Protein AF-A0A377CJI6-F1 (afdb_monomer)

Solvent-accessible surface area (backbone atoms only — not comparable to full-atom values): 7700 Å² total; per-residue (Å²): 108,69,72,62,54,49,53,55,53,45,68,74,66,74,62,82,60,96,66,70,65,71,64,48,63,62,50,52,52,49,16,32,45,72,18,57,36,47,91,89,56,98,51,62,49,72,71,32,25,54,53,21,43,53,50,55,53,51,48,56,55,54,46,64,71,66,68,63,62,80,92,54,25,71,60,53,41,51,51,50,47,50,51,51,49,51,54,52,47,51,53,48,54,62,54,47,63,62,55,53,58,55,62,58,62,75,70,60,70,77,77,80,80,78,71,84,78,80,85,82,82,87,86,81,81,136

InterPro domains:
  IPR001851 ABC transporter, permease [PF02653] (1-85)

Mean predicted aligned error: 14.62 Å

Radius of gyration: 26.85 Å; Cα contacts (8 Å, |Δi|>4): 50; chains: 1; bounding box: 77×31×82 Å

Foldseek 3Di:
DVVVVVVVVCVVPVDADPCPPPCVVVLLVQLQVQLPDDPVDDDGDPVSSVVSNVLSVVLVVVLVVVPDDDPCSVVVSVVVSVVVCVVVVVVVVVVVVVVVVVVVVVPDPDDPPPDDPDDDPPDDDD

pLDDT: mean 71.62, std 13.17, range [46.94, 90.81]

Organism: Escherichia coli (NCBI:txid562)

Secondary structure (DSSP, 8-state):
-HHHHHHHHHHHHSS--TTTTTTHHHHHHHHHHHTT--TTSS---HHHHHHHHHHHHHHHHHHHHTT--TTSHHHHHHHHHHHHHHHHHHHHHHHHHHHHHHHHHTS-PPPP--PPP---------

Sequence (126 aa):
MAALAGIVFASQIGFIPNQTGTGLEMKAIAACVLGGISLLGGSGAIIGAVLGAWFLTQIDSVLVLLRIPAWWNDFIAGLVLLAVLVFDGRLRCALERNLRRQKYARFMTPPPSVKPASSGKKREAA

Structure (mmCIF, N/CA/C/O backbone):
data_AF-A0A377CJI6-F1
#
_entry.id   AF-A0A377CJI6-F1
#
loop_
_atom_site.group_PDB
_atom_site.id
_atom_site.type_symbol
_atom_site.label_atom_id
_atom_site.label_alt_id
_atom_site.label_comp_id
_atom_site.label_asym_id
_atom_site.label_entity_id
_atom_site.label_seq_id
_atom_site.pdbx_PDB_ins_code
_atom_site.Cartn_x
_atom_site.Cartn_y
_atom_site.Cartn_z
_atom_site.occupancy
_atom_site.B_iso_or_equiv
_atom_site.auth_seq_id
_atom_site.auth_comp_id
_atom_site.auth_asym_id
_atom_site.auth_atom_id
_atom_site.pdbx_PDB_model_num
ATOM 1 N N . MET A 1 1 ? 10.331 15.019 1.759 1.00 68.81 1 MET A N 1
ATOM 2 C CA . MET A 1 1 ? 10.439 13.635 1.240 1.00 68.81 1 MET A CA 1
ATOM 3 C C . MET A 1 1 ? 10.749 13.553 -0.255 1.00 68.81 1 MET A C 1
ATOM 5 O O . MET A 1 1 ? 11.409 12.600 -0.636 1.00 68.81 1 MET A O 1
ATOM 9 N N . ALA A 1 2 ? 10.356 14.524 -1.093 1.00 80.56 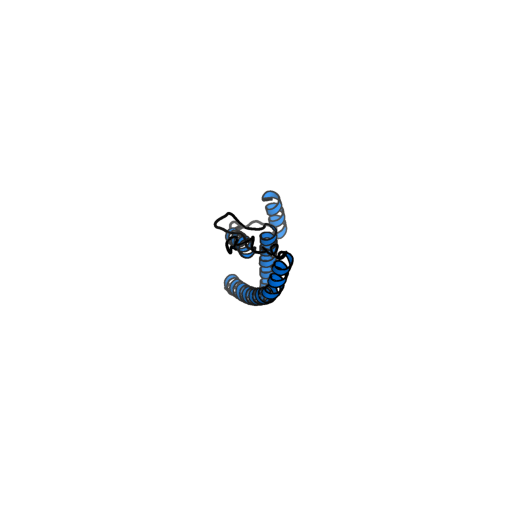2 ALA A N 1
ATOM 10 C CA . ALA A 1 2 ? 10.542 14.441 -2.551 1.00 80.56 2 ALA A CA 1
ATOM 11 C C . ALA A 1 2 ? 11.996 14.174 -3.010 1.00 80.56 2 ALA A C 1
ATOM 13 O O . ALA A 1 2 ? 12.213 13.272 -3.811 1.00 80.56 2 ALA A O 1
ATOM 14 N N . ALA A 1 3 ? 12.992 14.878 -2.454 1.00 84.94 3 ALA A N 1
ATOM 15 C CA . ALA A 1 3 ? 14.402 14.673 -2.818 1.00 84.94 3 ALA A CA 1
ATOM 16 C C . ALA A 1 3 ? 14.912 13.258 -2.480 1.00 84.94 3 ALA A C 1
ATOM 18 O O . ALA A 1 3 ? 15.532 12.604 -3.311 1.00 84.94 3 ALA A O 1
ATOM 19 N N . LEU A 1 4 ? 14.594 12.754 -1.282 1.00 88.50 4 LEU A N 1
ATOM 20 C CA . LEU A 1 4 ? 14.967 11.399 -0.854 1.00 88.50 4 LEU A CA 1
ATOM 21 C C . LEU A 1 4 ? 14.284 10.326 -1.712 1.00 88.50 4 LEU A C 1
ATOM 23 O O . LEU A 1 4 ? 14.934 9.375 -2.134 1.00 88.50 4 LEU A O 1
ATOM 27 N N . ALA A 1 5 ? 12.993 10.499 -2.010 1.00 83.62 5 ALA A N 1
ATOM 28 C CA . ALA A 1 5 ? 12.245 9.579 -2.862 1.00 83.62 5 ALA A CA 1
ATOM 29 C C . ALA A 1 5 ? 12.823 9.516 -4.287 1.00 83.62 5 ALA A C 1
ATOM 31 O O . ALA A 1 5 ? 12.964 8.427 -4.837 1.00 83.62 5 ALA A O 1
ATOM 32 N N . GLY A 1 6 ? 13.220 10.662 -4.854 1.00 82.19 6 GLY A N 1
ATOM 33 C CA . GLY A 1 6 ? 13.859 10.729 -6.170 1.00 82.19 6 GLY A CA 1
ATOM 34 C C . GLY A 1 6 ? 15.218 10.025 -6.220 1.00 82.19 6 GLY A C 1
ATOM 35 O O . GLY A 1 6 ? 15.486 9.295 -7.169 1.00 82.19 6 GLY A O 1
ATOM 36 N N . ILE A 1 7 ? 16.044 10.174 -5.177 1.00 88.31 7 ILE A N 1
ATOM 37 C CA . ILE A 1 7 ? 17.347 9.491 -5.079 1.00 88.31 7 ILE A CA 1
ATOM 38 C C . ILE A 1 7 ? 17.165 7.968 -5.024 1.00 88.31 7 ILE A C 1
ATOM 40 O O . ILE A 1 7 ? 17.850 7.238 -5.739 1.00 88.31 7 ILE A O 1
ATOM 44 N N . VAL A 1 8 ? 16.224 7.478 -4.210 1.00 87.62 8 VAL A N 1
ATOM 45 C CA . VAL A 1 8 ? 15.941 6.036 -4.093 1.00 87.62 8 VAL A CA 1
ATOM 46 C C . VAL A 1 8 ? 15.407 5.471 -5.409 1.00 87.62 8 VAL A C 1
ATOM 48 O O . VAL A 1 8 ? 15.868 4.423 -5.855 1.00 87.62 8 VAL A O 1
ATOM 51 N N . PHE A 1 9 ? 14.482 6.181 -6.058 1.00 83.25 9 PHE A N 1
ATOM 52 C CA . PHE A 1 9 ? 13.913 5.763 -7.337 1.00 83.25 9 PHE A CA 1
ATOM 53 C C . PHE A 1 9 ? 14.973 5.696 -8.449 1.00 83.25 9 PHE A C 1
ATOM 55 O O . PHE A 1 9 ? 15.060 4.700 -9.166 1.00 83.25 9 PHE A O 1
ATOM 62 N N . ALA A 1 10 ? 15.832 6.716 -8.552 1.00 85.00 10 ALA A N 1
ATOM 63 C CA . ALA A 1 10 ? 16.918 6.747 -9.530 1.00 85.00 10 ALA A CA 1
ATOM 64 C C . ALA A 1 10 ? 17.941 5.619 -9.303 1.00 85.00 10 ALA A C 1
ATOM 66 O O . ALA A 1 10 ? 18.406 5.011 -10.265 1.00 85.00 10 ALA A O 1
ATOM 67 N N . SER A 1 11 ? 18.241 5.296 -8.040 1.00 87.06 11 SER A N 1
ATOM 68 C CA . SER A 1 11 ? 19.135 4.190 -7.667 1.00 87.06 11 SER A CA 1
ATOM 69 C C . SER A 1 11 ? 18.592 2.816 -8.086 1.00 87.06 11 SER A C 1
ATOM 71 O O . SER A 1 11 ? 19.356 1.922 -8.439 1.00 87.06 11 SER A O 1
ATOM 73 N N . GLN A 1 12 ? 17.267 2.645 -8.092 1.00 79.69 12 GLN A N 1
ATOM 74 C CA . GLN A 1 12 ? 16.628 1.361 -8.382 1.00 79.69 12 GLN A CA 1
ATOM 75 C C . GLN A 1 12 ? 16.608 1.014 -9.881 1.00 79.69 12 GLN A C 1
ATOM 77 O O . GLN A 1 12 ? 16.673 -0.160 -10.237 1.00 79.69 12 GLN A O 1
ATOM 82 N N . ILE A 1 13 ? 16.503 2.024 -10.752 1.00 77.38 13 ILE A N 1
ATOM 83 C CA . ILE A 1 13 ? 16.308 1.847 -12.205 1.00 77.38 13 ILE A CA 1
ATOM 84 C C . ILE A 1 13 ? 17.576 2.206 -13.000 1.00 77.38 13 ILE A C 1
ATOM 86 O O . ILE A 1 13 ? 17.776 1.705 -14.104 1.00 77.38 13 ILE A O 1
ATOM 90 N N . GLY A 1 14 ? 18.463 3.048 -12.455 1.00 78.88 14 GLY A N 1
ATOM 91 C CA . GLY A 1 14 ? 19.740 3.431 -13.075 1.00 78.88 14 GLY A CA 1
ATOM 92 C C . GLY A 1 14 ? 19.635 4.455 -14.215 1.00 78.88 14 GLY A C 1
ATOM 93 O O . GLY A 1 14 ? 20.638 5.060 -14.583 1.00 78.88 14 GLY A O 1
ATOM 94 N N . PHE A 1 15 ? 18.437 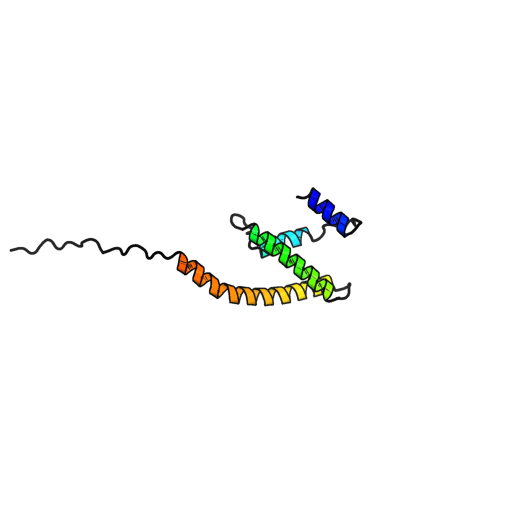4.698 -14.752 1.00 78.44 15 PHE A N 1
ATOM 95 C CA . PHE A 1 15 ? 18.140 5.751 -15.726 1.00 78.44 15 PHE A CA 1
ATOM 96 C C . PHE A 1 15 ? 16.683 6.215 -15.587 1.00 78.44 15 PHE A C 1
ATOM 98 O O . PHE A 1 15 ? 15.831 5.486 -15.086 1.00 78.44 15 PHE A O 1
ATOM 105 N N . ILE A 1 16 ? 16.387 7.440 -16.021 1.00 78.75 16 ILE A N 1
ATOM 106 C CA . ILE A 1 16 ? 15.060 8.055 -15.879 1.00 78.75 16 ILE A CA 1
ATOM 107 C C . ILE A 1 16 ? 14.502 8.301 -17.287 1.00 78.75 16 ILE A C 1
ATOM 109 O O . ILE A 1 16 ? 14.898 9.270 -17.934 1.00 78.75 16 ILE A O 1
ATOM 113 N N . PRO A 1 17 ? 13.626 7.427 -17.814 1.00 80.31 17 PRO A N 1
ATOM 114 C CA . PRO A 1 17 ? 12.943 7.680 -19.082 1.00 80.31 17 PRO A CA 1
ATOM 115 C C . PRO A 1 17 ? 11.967 8.867 -18.972 1.00 80.31 17 PRO A C 1
ATOM 117 O O . PRO A 1 17 ? 11.430 9.132 -17.899 1.00 80.31 17 PRO A O 1
ATOM 120 N N . ASN A 1 18 ? 11.666 9.552 -20.084 1.00 81.38 18 ASN A N 1
ATOM 121 C CA . ASN A 1 18 ? 10.785 10.740 -20.107 1.00 81.38 18 ASN A CA 1
ATOM 122 C C . ASN A 1 18 ? 9.341 10.490 -19.634 1.00 81.38 18 ASN A C 1
ATOM 124 O O . ASN A 1 18 ? 8.613 11.442 -19.374 1.00 81.38 18 ASN A O 1
ATOM 128 N N . GLN A 1 19 ? 8.912 9.230 -19.534 1.00 82.31 19 GLN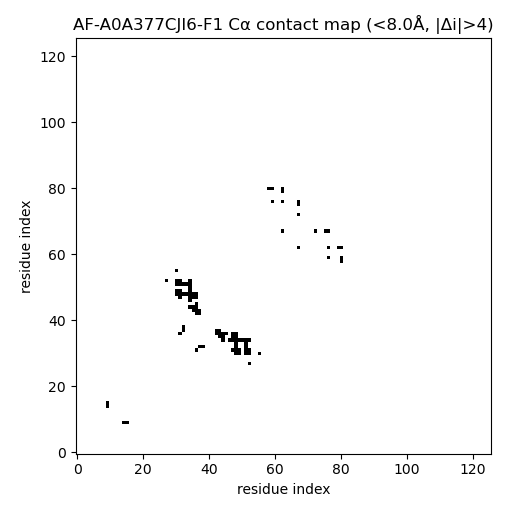 A N 1
ATOM 129 C CA . GLN A 1 19 ? 7.603 8.862 -18.983 1.00 82.31 19 GLN A CA 1
ATOM 130 C C . GLN A 1 19 ? 7.658 8.504 -17.493 1.00 82.31 19 GLN A C 1
ATOM 132 O O . GLN A 1 19 ? 6.678 8.042 -16.921 1.00 82.31 19 GLN A O 1
ATOM 137 N N . THR A 1 20 ? 8.797 8.710 -16.833 1.00 79.56 20 THR A N 1
ATOM 138 C CA . THR A 1 20 ? 8.917 8.478 -15.394 1.00 79.56 20 THR A CA 1
ATOM 139 C C . THR A 1 20 ? 7.936 9.366 -14.634 1.00 79.56 20 THR A C 1
ATOM 141 O O . THR A 1 20 ? 7.975 10.586 -14.757 1.00 79.56 20 THR A O 1
ATOM 144 N N . GLY A 1 21 ? 7.073 8.749 -13.827 1.00 75.25 21 GLY A N 1
ATOM 145 C CA . GLY A 1 21 ? 6.060 9.451 -13.038 1.00 75.25 21 GLY A CA 1
ATOM 146 C C . GLY A 1 21 ? 4.648 9.367 -13.609 1.00 75.25 21 GLY A C 1
ATOM 147 O O . GLY A 1 21 ? 3.694 9.589 -12.861 1.00 75.25 21 GLY A O 1
ATOM 148 N N . THR A 1 22 ? 4.478 8.965 -14.873 1.00 83.50 22 THR A N 1
ATOM 149 C CA . THR A 1 22 ? 3.139 8.741 -15.429 1.00 83.50 22 THR A CA 1
ATOM 150 C C . THR A 1 22 ? 2.451 7.597 -14.676 1.00 83.50 22 THR A C 1
ATOM 152 O O . THR A 1 22 ? 3.027 6.541 -14.419 1.00 83.50 22 THR A O 1
ATOM 155 N N . GLY A 1 23 ? 1.225 7.840 -14.206 1.00 84.00 23 GLY A N 1
ATOM 156 C CA . GLY A 1 23 ? 0.456 6.875 -13.412 1.00 84.00 23 GLY A CA 1
ATOM 157 C C . GLY A 1 23 ? 0.844 6.759 -11.928 1.00 84.00 23 GLY A C 1
ATOM 158 O O . GLY A 1 23 ? 0.028 6.266 -11.146 1.00 84.00 23 GLY A O 1
ATOM 159 N N . LEU A 1 24 ? 2.010 7.263 -11.489 1.00 86.06 24 LEU A N 1
ATOM 160 C CA . LEU A 1 24 ? 2.366 7.289 -10.059 1.00 86.06 24 LEU A CA 1
ATOM 161 C C . LEU A 1 24 ? 1.433 8.199 -9.253 1.00 86.06 24 LEU A C 1
ATOM 163 O O . LEU A 1 24 ? 1.119 7.885 -8.108 1.00 86.06 24 LEU A O 1
ATOM 167 N N . GLU A 1 25 ? 0.938 9.276 -9.860 1.00 89.12 25 GLU A N 1
ATOM 168 C CA . GLU A 1 25 ? -0.054 10.174 -9.257 1.00 89.12 25 GLU A CA 1
ATOM 169 C C . GLU A 1 25 ? -1.353 9.428 -8.930 1.00 89.12 25 GLU A C 1
ATOM 171 O O . GLU A 1 25 ? -1.823 9.436 -7.791 1.00 89.12 25 GLU A O 1
ATOM 176 N N . MET A 1 26 ? -1.891 8.701 -9.914 1.00 89.06 26 MET A N 1
ATOM 177 C CA . MET A 1 26 ? -3.104 7.898 -9.754 1.00 89.06 26 MET A CA 1
ATOM 178 C C . MET A 1 26 ? -2.901 6.796 -8.704 1.00 89.06 26 MET A C 1
ATOM 180 O O . MET A 1 26 ? -3.766 6.584 -7.854 1.00 89.06 26 MET A O 1
ATOM 184 N N . LYS A 1 27 ? -1.738 6.128 -8.708 1.00 86.75 27 LYS A N 1
ATOM 185 C CA . LYS A 1 27 ? -1.382 5.113 -7.701 1.00 86.75 27 LYS A CA 1
ATOM 186 C C . LYS A 1 27 ? -1.269 5.707 -6.296 1.00 86.75 27 LYS A C 1
ATOM 188 O O . LYS A 1 27 ? -1.729 5.083 -5.342 1.00 86.75 27 LYS A O 1
ATOM 193 N N . ALA A 1 28 ? -0.710 6.909 -6.159 1.00 88.62 28 ALA A N 1
ATOM 194 C CA . ALA A 1 28 ? -0.606 7.601 -4.877 1.00 88.62 28 ALA A CA 1
ATOM 195 C C . ALA A 1 28 ? -1.991 7.962 -4.317 1.00 88.62 28 ALA A C 1
ATOM 197 O O . ALA A 1 28 ? -2.266 7.708 -3.144 1.00 88.62 28 ALA A O 1
ATOM 198 N N . ILE A 1 29 ? -2.890 8.478 -5.161 1.00 90.50 29 ILE A N 1
ATOM 199 C CA . ILE A 1 29 ? -4.279 8.762 -4.773 1.00 90.50 29 ILE A CA 1
ATOM 200 C C . ILE A 1 29 ? -4.992 7.463 -4.371 1.00 90.50 29 ILE A C 1
ATOM 202 O O . ILE A 1 29 ? -5.618 7.408 -3.311 1.00 90.50 29 ILE A O 1
ATOM 206 N N . ALA A 1 30 ? -4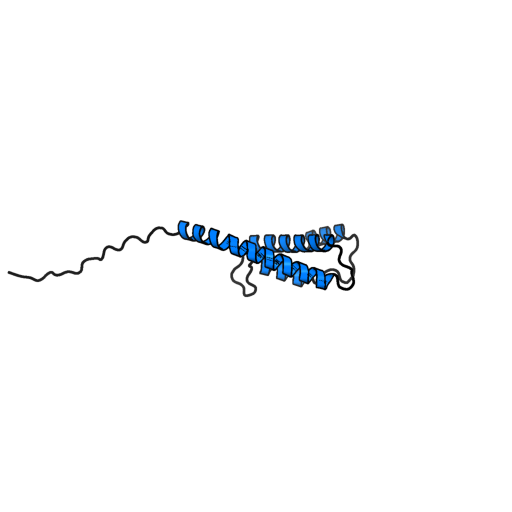.847 6.396 -5.162 1.00 88.69 30 ALA A N 1
ATOM 207 C CA . ALA A 1 30 ? -5.454 5.098 -4.881 1.00 88.69 30 ALA A CA 1
ATOM 208 C C . ALA A 1 30 ? -4.980 4.506 -3.542 1.00 88.69 30 ALA A C 1
ATOM 210 O O . ALA A 1 30 ? -5.807 4.051 -2.756 1.00 88.69 30 ALA A O 1
ATOM 211 N N . ALA A 1 31 ? -3.680 4.568 -3.238 1.00 88.94 31 ALA A N 1
ATOM 212 C CA . ALA A 1 31 ? -3.125 4.116 -1.961 1.00 88.94 31 ALA A CA 1
ATOM 213 C C . ALA A 1 31 ? -3.717 4.872 -0.759 1.00 88.94 31 ALA A C 1
ATOM 215 O O . ALA A 1 31 ? -4.072 4.257 0.248 1.00 88.94 31 ALA A O 1
ATOM 216 N N . CYS A 1 32 ? -3.861 6.196 -0.870 1.00 89.62 32 CYS A N 1
ATOM 217 C CA . CYS A 1 32 ? -4.433 7.037 0.182 1.00 89.62 32 CYS A CA 1
ATOM 218 C C . CYS A 1 32 ? -5.914 6.723 0.441 1.00 89.62 32 CYS A C 1
ATOM 220 O O . CYS A 1 32 ? -6.332 6.601 1.595 1.00 89.62 32 CYS A O 1
ATOM 222 N N . VAL A 1 33 ? -6.703 6.556 -0.623 1.00 86.88 33 VAL A N 1
ATOM 223 C CA . VAL A 1 33 ? -8.138 6.240 -0.529 1.00 86.88 33 VAL A CA 1
ATOM 224 C C . VAL A 1 33 ? -8.358 4.825 -0.001 1.00 86.88 33 VAL A C 1
ATOM 226 O O . VAL A 1 33 ? -9.195 4.619 0.876 1.00 86.88 33 VAL A O 1
ATOM 229 N N . LEU A 1 34 ? -7.570 3.855 -0.470 1.00 86.00 34 LEU A N 1
ATOM 230 C CA . LEU A 1 34 ? -7.611 2.471 0.008 1.00 86.00 34 LEU A CA 1
ATOM 231 C C . LEU A 1 34 ? -7.184 2.371 1.482 1.00 86.00 34 LEU A C 1
ATOM 233 O O . LEU A 1 34 ? -7.726 1.563 2.231 1.00 86.00 34 LEU A O 1
ATOM 237 N N . GLY A 1 35 ? -6.288 3.261 1.919 1.00 83.44 35 GLY A N 1
ATOM 238 C CA . GLY A 1 35 ? -5.928 3.481 3.320 1.00 83.44 35 GLY A CA 1
ATOM 239 C C . GLY A 1 35 ? -6.993 4.184 4.177 1.00 83.44 35 GLY A C 1
ATOM 240 O O . GLY A 1 35 ? -6.785 4.343 5.381 1.00 83.44 35 GLY A O 1
ATOM 241 N N . GLY A 1 36 ? -8.125 4.600 3.598 1.00 81.75 36 GLY A N 1
ATOM 242 C CA . GLY A 1 36 ? -9.261 5.190 4.313 1.00 81.75 36 GLY A CA 1
ATOM 243 C C . GLY A 1 36 ? -9.200 6.709 4.507 1.00 81.75 36 GLY A C 1
ATOM 244 O O . GLY A 1 36 ? -9.860 7.231 5.406 1.00 81.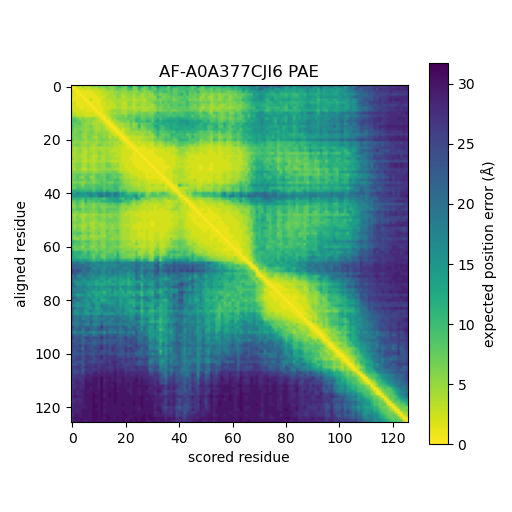75 36 GLY A O 1
ATOM 245 N N . ILE A 1 37 ? -8.407 7.430 3.707 1.00 88.38 37 ILE A N 1
ATOM 246 C CA . ILE A 1 37 ? -8.383 8.901 3.721 1.00 88.38 37 ILE A CA 1
ATOM 247 C C . ILE A 1 37 ? -9.559 9.456 2.906 1.00 88.38 37 ILE A C 1
ATOM 249 O O . ILE A 1 37 ? -9.798 9.033 1.775 1.00 88.38 37 ILE A O 1
ATOM 253 N N . SER A 1 38 ? -10.272 10.440 3.462 1.00 85.12 38 SER A N 1
ATOM 254 C CA . SER A 1 38 ? -11.323 11.177 2.753 1.00 85.12 38 SER A CA 1
ATOM 255 C C . SER A 1 38 ? -10.733 12.136 1.714 1.00 85.12 38 SER A C 1
ATOM 257 O O . SER A 1 38 ? -9.975 13.040 2.066 1.00 85.12 38 SER A O 1
ATOM 259 N N . LEU A 1 39 ? -11.147 12.002 0.449 1.00 85.06 39 LEU A N 1
ATOM 260 C CA . LEU A 1 39 ? -10.843 12.974 -0.616 1.00 85.06 39 LEU A CA 1
ATOM 261 C C . LEU A 1 39 ? -11.601 14.297 -0.440 1.00 85.06 39 LEU A C 1
ATOM 263 O O . LEU A 1 39 ? -11.141 15.334 -0.904 1.00 85.06 39 LEU A O 1
ATOM 267 N N . LEU A 1 40 ? -12.753 14.259 0.240 1.00 86.25 40 LEU A N 1
ATOM 268 C CA . LEU A 1 40 ? -13.595 15.429 0.511 1.00 86.25 40 LEU A CA 1
ATOM 269 C C . LEU A 1 40 ? -13.096 16.240 1.724 1.00 86.25 40 LEU A C 1
ATOM 271 O O . LEU A 1 40 ? -13.656 17.285 2.040 1.00 86.25 40 LEU A O 1
ATOM 275 N N . GLY A 1 41 ? -12.033 15.779 2.394 1.00 80.12 41 GLY A N 1
ATOM 276 C CA . GLY A 1 41 ? -11.432 16.441 3.550 1.00 80.12 41 GLY A CA 1
ATOM 277 C C . GLY A 1 41 ? -12.065 16.063 4.895 1.00 80.12 41 GLY A C 1
ATOM 278 O O . GLY A 1 41 ? -13.089 15.384 4.969 1.00 80.12 41 GLY A O 1
ATOM 279 N N . GLY A 1 42 ? -11.404 16.468 5.985 1.00 69.75 42 GLY A N 1
ATOM 280 C CA . GLY A 1 42 ? -11.927 16.406 7.357 1.00 69.75 42 GLY A CA 1
ATOM 281 C C . GLY A 1 42 ? -11.729 15.096 8.131 1.00 69.75 42 GLY A C 1
ATOM 282 O O . GLY A 1 42 ? -11.956 15.087 9.339 1.00 69.75 42 GLY A O 1
ATOM 283 N N . SER A 1 43 ? -11.304 13.991 7.504 1.00 76.06 43 SER A N 1
ATOM 284 C CA . SER A 1 43 ? -11.065 12.714 8.205 1.00 76.06 43 SER A CA 1
ATOM 285 C C . SER A 1 43 ? -10.164 11.749 7.428 1.00 76.06 43 SER A C 1
ATOM 287 O O . SER A 1 43 ? -10.344 11.529 6.232 1.00 76.06 43 SER A O 1
ATOM 289 N N . GLY A 1 44 ? -9.201 11.148 8.126 1.00 80.75 44 GLY A N 1
ATOM 290 C CA . GLY A 1 44 ? -8.267 10.154 7.595 1.00 80.75 44 GLY A CA 1
ATOM 291 C C . GLY A 1 44 ? -7.080 9.964 8.539 1.00 80.75 44 GLY A C 1
ATOM 292 O O . GLY A 1 44 ? -6.713 10.886 9.265 1.00 80.75 44 GLY A O 1
ATOM 293 N N . ALA A 1 45 ? -6.481 8.773 8.550 1.00 85.94 45 ALA A N 1
ATOM 294 C CA . ALA A 1 45 ? -5.311 8.481 9.376 1.00 85.94 45 ALA A CA 1
ATOM 295 C C . ALA A 1 45 ? -4.091 8.177 8.498 1.00 85.94 45 ALA A C 1
ATOM 297 O O . ALA A 1 45 ? -4.155 7.327 7.610 1.00 85.94 45 ALA A O 1
ATOM 298 N N . ILE A 1 46 ? -2.955 8.815 8.799 1.00 88.56 46 ILE A N 1
ATOM 299 C CA . ILE A 1 46 ? -1.682 8.612 8.079 1.00 88.56 46 ILE A CA 1
ATOM 300 C C . ILE A 1 46 ? -1.251 7.139 8.133 1.00 88.56 46 ILE A C 1
ATOM 302 O O . ILE A 1 46 ? -0.774 6.593 7.142 1.00 88.56 46 ILE A O 1
ATOM 306 N N . ILE A 1 47 ? -1.482 6.470 9.269 1.00 87.69 47 ILE A N 1
ATOM 307 C CA . ILE A 1 47 ? -1.159 5.047 9.445 1.00 87.69 47 ILE A CA 1
ATOM 308 C C . ILE A 1 47 ? -1.902 4.161 8.428 1.00 87.69 47 ILE A C 1
ATOM 310 O O . ILE A 1 47 ? -1.332 3.200 7.918 1.00 87.69 47 ILE A O 1
ATOM 314 N N . GLY A 1 48 ? -3.147 4.516 8.085 1.00 84.62 48 GLY A N 1
ATOM 315 C CA . GLY A 1 48 ? -3.944 3.811 7.083 1.00 84.62 48 GLY A CA 1
ATOM 316 C C . GLY A 1 48 ? -3.397 4.018 5.673 1.00 84.62 48 GLY A C 1
ATOM 317 O O . GLY A 1 48 ? -3.291 3.061 4.913 1.00 84.62 48 GLY A O 1
ATOM 318 N N . ALA A 1 49 ? -2.949 5.235 5.354 1.00 89.38 49 ALA A N 1
ATOM 319 C CA . ALA A 1 49 ? -2.321 5.570 4.074 1.00 89.38 49 ALA A CA 1
ATOM 320 C C . ALA A 1 49 ? -1.035 4.773 3.816 1.00 89.38 49 ALA A C 1
ATOM 322 O O . ALA A 1 49 ? -0.835 4.238 2.728 1.00 89.38 49 ALA A O 1
ATOM 323 N N . VAL A 1 50 ? -0.175 4.667 4.834 1.00 90.81 50 VAL A N 1
ATOM 324 C CA . VAL A 1 50 ? 1.084 3.911 4.755 1.00 90.81 50 VAL A CA 1
ATOM 325 C C . VAL A 1 50 ? 0.805 2.421 4.554 1.00 90.81 50 VAL A C 1
ATOM 327 O O . VAL A 1 50 ? 1.435 1.789 3.707 1.00 90.81 50 VAL A O 1
ATOM 330 N N . LEU A 1 51 ? -0.176 1.869 5.276 1.00 86.19 51 LEU A N 1
ATOM 331 C CA . LEU A 1 51 ? -0.618 0.486 5.085 1.00 86.19 51 LEU A CA 1
ATOM 332 C C . LEU A 1 51 ? -1.200 0.262 3.682 1.00 86.19 51 LEU A C 1
ATOM 334 O O . LEU A 1 51 ? -0.882 -0.747 3.060 1.00 86.19 51 LEU A O 1
ATOM 338 N N . GLY A 1 52 ? -1.987 1.209 3.162 1.00 86.69 52 GLY A N 1
ATOM 339 C CA . GLY A 1 52 ? -2.522 1.166 1.799 1.00 86.69 52 GLY A CA 1
ATOM 340 C C . GLY A 1 52 ? -1.426 1.177 0.729 1.00 86.69 52 GLY A C 1
ATOM 341 O O . GLY A 1 52 ? -1.447 0.350 -0.181 1.00 86.69 52 GLY A O 1
ATOM 342 N N . ALA A 1 53 ? -0.422 2.049 0.866 1.00 90.06 53 ALA A N 1
ATOM 343 C CA . ALA A 1 53 ? 0.722 2.122 -0.046 1.00 90.06 53 ALA A CA 1
ATOM 344 C C . ALA A 1 53 ? 1.581 0.848 -0.023 1.00 90.06 53 ALA A C 1
ATOM 346 O O . ALA A 1 53 ? 1.977 0.340 -1.075 1.00 90.06 53 ALA A O 1
ATOM 347 N N . TRP A 1 54 ? 1.838 0.297 1.167 1.00 90.44 54 TRP A N 1
ATOM 348 C CA . TRP A 1 54 ? 2.556 -0.969 1.310 1.00 90.44 54 TRP A CA 1
ATOM 349 C C . TRP A 1 54 ? 1.789 -2.124 0.660 1.00 90.44 54 TRP A C 1
ATOM 351 O O . TRP A 1 54 ? 2.383 -2.930 -0.055 1.00 90.44 54 TRP A O 1
ATOM 361 N N . PHE A 1 55 ? 0.465 -2.160 0.835 1.00 85.12 55 PHE A N 1
ATOM 362 C CA . PHE A 1 55 ? -0.385 -3.181 0.233 1.00 85.12 55 PHE A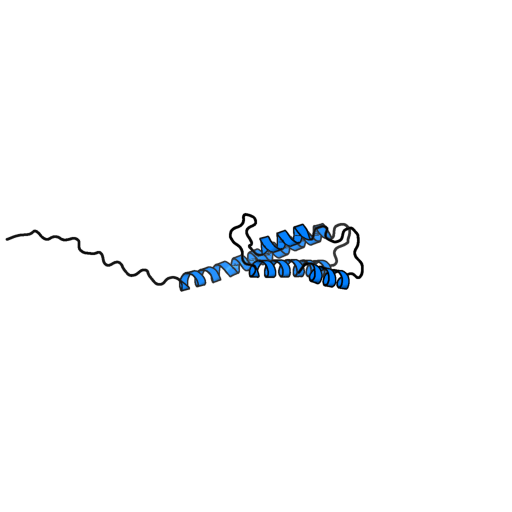 CA 1
ATOM 363 C C . PHE A 1 55 ? -0.361 -3.104 -1.298 1.00 85.12 55 PHE A C 1
ATOM 365 O O . PHE A 1 55 ? -0.071 -4.108 -1.937 1.00 85.12 55 PHE A O 1
ATOM 372 N N . LEU A 1 56 ? -0.551 -1.919 -1.895 1.00 83.38 56 LEU A N 1
ATOM 373 C CA . LEU A 1 56 ? -0.440 -1.738 -3.353 1.00 83.38 56 LEU A CA 1
ATOM 374 C C . LEU A 1 56 ? 0.912 -2.229 -3.898 1.00 83.38 56 LEU A C 1
ATOM 376 O O . LEU A 1 56 ? 0.952 -2.938 -4.901 1.00 83.38 56 LEU A O 1
ATOM 380 N N . THR A 1 57 ? 2.004 -1.913 -3.197 1.00 85.12 57 THR A N 1
ATOM 381 C CA . THR A 1 57 ? 3.369 -2.307 -3.588 1.00 85.12 57 THR A CA 1
ATOM 382 C C . THR A 1 57 ? 3.577 -3.826 -3.541 1.00 85.12 57 THR A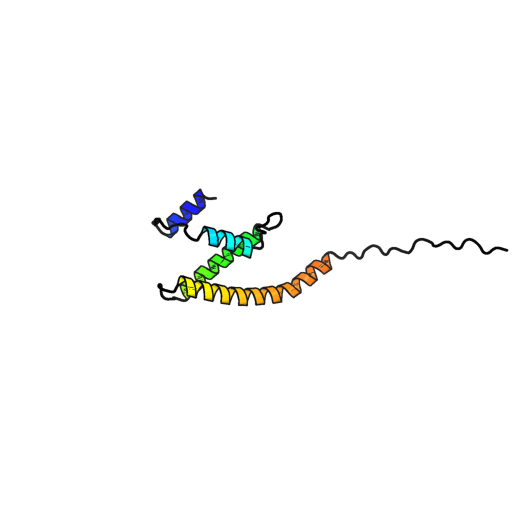 C 1
ATOM 384 O O . THR A 1 57 ? 4.251 -4.400 -4.400 1.00 85.12 57 THR A O 1
ATOM 387 N N . GLN A 1 58 ? 2.989 -4.503 -2.549 1.00 82.00 58 GLN A N 1
ATOM 388 C CA . GLN A 1 58 ? 3.025 -5.965 -2.470 1.00 82.00 58 GLN A CA 1
ATOM 389 C C . GLN A 1 58 ? 2.300 -6.604 -3.649 1.00 82.00 58 GLN A C 1
ATOM 391 O O . GLN A 1 58 ? 2.794 -7.577 -4.213 1.00 82.00 58 GLN A O 1
ATOM 396 N N . ILE A 1 59 ? 1.165 -6.047 -4.069 1.00 75.81 59 ILE A N 1
ATOM 397 C CA . ILE A 1 59 ? 0.410 -6.658 -5.157 1.00 75.81 59 ILE A CA 1
ATOM 398 C C . ILE A 1 59 ? 1.119 -6.453 -6.503 1.00 75.81 59 ILE A C 1
ATOM 400 O O . ILE A 1 59 ? 1.205 -7.406 -7.271 1.00 75.81 59 ILE A O 1
ATOM 404 N N . ASP A 1 60 ? 1.731 -5.289 -6.750 1.00 73.69 60 ASP A N 1
ATOM 405 C CA . ASP A 1 60 ? 2.617 -5.101 -7.915 1.00 73.69 60 ASP A CA 1
ATOM 406 C C . ASP A 1 60 ? 3.716 -6.183 -7.957 1.00 73.69 60 ASP A C 1
ATOM 408 O O . ASP A 1 60 ? 3.970 -6.795 -8.995 1.00 73.69 60 ASP A O 1
ATOM 412 N N . SER A 1 61 ? 4.322 -6.481 -6.804 1.00 75.69 61 SER A N 1
ATOM 413 C CA . SER A 1 61 ? 5.371 -7.503 -6.685 1.00 75.69 61 SER A CA 1
ATOM 414 C C . SER A 1 61 ? 4.852 -8.923 -6.963 1.00 75.69 61 SER A C 1
ATOM 416 O O . SER A 1 61 ? 5.526 -9.711 -7.628 1.00 75.69 61 SER A O 1
ATOM 418 N N . VAL A 1 62 ? 3.640 -9.255 -6.500 1.00 72.56 62 VAL A N 1
ATOM 419 C CA . VAL A 1 62 ? 2.987 -10.556 -6.747 1.00 72.56 62 VAL A CA 1
ATOM 420 C C . VAL A 1 62 ? 2.617 -10.732 -8.223 1.00 72.56 62 VAL A C 1
ATOM 422 O O . VAL A 1 62 ? 2.786 -11.817 -8.775 1.00 72.56 62 VAL A O 1
ATOM 425 N N . LEU A 1 63 ? 2.153 -9.675 -8.889 1.00 65.25 63 LEU A N 1
ATOM 426 C CA . LEU A 1 63 ? 1.784 -9.707 -10.308 1.00 65.25 63 LEU A CA 1
ATOM 427 C C . LEU A 1 63 ? 2.998 -9.918 -11.216 1.00 65.25 63 LEU A C 1
ATOM 429 O O . LEU A 1 63 ? 2.931 -10.717 -12.149 1.00 65.25 63 LEU A O 1
ATOM 433 N N . VAL A 1 64 ? 4.125 -9.266 -10.916 1.00 64.50 64 VAL A N 1
ATOM 434 C CA . VAL A 1 64 ? 5.387 -9.469 -11.649 1.00 64.50 64 VAL A CA 1
ATOM 435 C C . VAL A 1 64 ? 5.859 -10.922 -11.538 1.00 64.50 64 VAL A C 1
ATOM 437 O O . VAL A 1 64 ? 6.333 -11.500 -12.519 1.00 64.50 64 VAL A O 1
ATOM 440 N N . LEU A 1 65 ? 5.671 -11.544 -10.370 1.00 66.00 65 LEU A N 1
ATOM 441 C CA . LEU A 1 65 ? 6.028 -12.944 -10.137 1.00 66.00 65 LEU A CA 1
ATOM 442 C C . LEU A 1 65 ? 5.188 -13.924 -10.981 1.00 66.00 65 LEU A C 1
ATOM 444 O O . LEU A 1 65 ? 5.684 -14.983 -11.361 1.00 66.00 65 LEU A O 1
ATOM 448 N N . LEU A 1 66 ? 3.948 -13.560 -11.329 1.00 64.06 66 LEU A N 1
ATOM 449 C CA . LEU A 1 66 ? 3.024 -14.374 -12.133 1.00 64.06 66 LEU A CA 1
ATOM 450 C C . LEU A 1 66 ? 3.284 -14.313 -13.655 1.00 64.06 66 LEU A C 1
ATOM 452 O O . LEU A 1 66 ? 2.598 -14.997 -14.412 1.00 64.06 66 LEU A O 1
ATOM 456 N N . ARG A 1 67 ? 4.305 -13.566 -14.109 1.00 55.31 67 ARG A N 1
ATOM 457 C CA . ARG A 1 67 ? 4.898 -13.655 -15.464 1.00 55.31 67 ARG A CA 1
ATOM 458 C C . ARG A 1 67 ? 3.901 -13.505 -16.634 1.00 55.31 67 ARG A C 1
ATOM 460 O O . ARG A 1 67 ? 3.929 -14.265 -17.601 1.00 55.31 67 ARG A O 1
ATOM 467 N N . ILE A 1 68 ? 3.050 -12.482 -16.583 1.00 58.84 68 ILE A N 1
ATOM 468 C CA . ILE A 1 68 ? 2.065 -12.194 -17.638 1.00 58.84 68 ILE A CA 1
ATOM 469 C C . ILE A 1 68 ? 2.732 -11.462 -18.835 1.00 58.84 68 ILE A C 1
ATOM 471 O O . ILE A 1 68 ? 3.585 -10.596 -18.633 1.00 58.84 68 ILE A O 1
ATOM 475 N N . PRO A 1 69 ? 2.411 -11.812 -20.098 1.00 52.41 69 PRO A N 1
ATOM 476 C CA . PRO A 1 69 ? 3.041 -11.238 -21.294 1.00 52.41 69 PRO A CA 1
ATOM 477 C C . PRO A 1 69 ? 2.753 -9.738 -21.501 1.00 52.41 69 PRO A C 1
ATOM 479 O O . PRO A 1 69 ? 1.615 -9.283 -21.392 1.00 52.41 69 PRO A O 1
ATOM 482 N N . ALA A 1 70 ? 3.803 -8.992 -21.880 1.00 54.72 70 ALA A N 1
ATOM 483 C CA . ALA A 1 70 ? 3.924 -7.523 -21.870 1.00 54.72 70 ALA A CA 1
ATOM 484 C C . ALA A 1 70 ? 2.818 -6.724 -22.593 1.00 54.72 70 ALA A C 1
ATOM 486 O O . ALA A 1 70 ? 2.580 -5.577 -22.237 1.00 54.72 70 ALA A O 1
ATOM 487 N N . TRP A 1 71 ? 2.129 -7.299 -23.582 1.00 56.25 71 TRP A N 1
ATOM 488 C CA . TRP A 1 71 ? 1.162 -6.551 -24.398 1.00 56.25 71 TRP A CA 1
ATOM 489 C C . TRP A 1 71 ? -0.185 -6.304 -23.700 1.00 56.25 71 TRP A C 1
ATOM 491 O O . TRP A 1 71 ? -0.814 -5.276 -23.922 1.00 56.25 71 TRP A O 1
ATOM 501 N N . TRP A 1 72 ? -0.613 -7.226 -22.835 1.00 60.97 72 TRP A N 1
ATOM 502 C CA . TRP A 1 72 ? -1.826 -7.103 -22.007 1.00 60.97 72 TRP A CA 1
ATOM 503 C C . TRP A 1 72 ? -1.495 -7.120 -20.510 1.00 60.97 72 TRP A C 1
ATOM 505 O O . TRP A 1 72 ? -2.382 -7.276 -19.668 1.00 60.97 72 TRP A O 1
ATOM 515 N N . ASN A 1 73 ? -0.210 -6.969 -20.184 1.00 60.09 73 ASN A N 1
ATOM 516 C CA . ASN A 1 73 ? 0.317 -7.167 -18.845 1.00 60.09 73 ASN A CA 1
ATOM 517 C C . ASN A 1 73 ? -0.351 -6.224 -17.853 1.00 60.09 73 ASN A C 1
ATOM 519 O O . ASN A 1 73 ? -0.939 -6.705 -16.903 1.00 60.09 73 ASN A O 1
ATOM 523 N N . ASP A 1 74 ? -0.401 -4.920 -18.132 1.00 63.59 74 ASP A N 1
ATOM 524 C CA . ASP A 1 74 ? -0.984 -3.944 -17.203 1.00 63.59 74 ASP A CA 1
ATOM 525 C C . ASP A 1 74 ? -2.488 -4.161 -16.957 1.00 63.59 74 ASP A C 1
ATOM 527 O O . ASP A 1 74 ? -2.966 -4.004 -15.832 1.00 63.59 74 ASP A O 1
ATOM 531 N N . PHE A 1 75 ? -3.243 -4.577 -17.982 1.00 69.81 75 PHE A N 1
ATOM 532 C CA . PHE A 1 75 ? -4.683 -4.825 -17.856 1.00 69.81 75 PHE A CA 1
ATOM 533 C C . PHE A 1 75 ? -4.978 -6.100 -17.061 1.00 69.81 75 PHE A C 1
ATOM 535 O O . PHE A 1 75 ? -5.791 -6.087 -16.136 1.00 69.81 75 PHE A O 1
ATOM 542 N N . ILE A 1 76 ? -4.307 -7.206 -17.395 1.00 67.81 76 ILE A N 1
ATOM 543 C CA . ILE A 1 76 ? -4.509 -8.488 -16.711 1.00 67.81 76 ILE A CA 1
ATOM 544 C C . ILE A 1 76 ? -3.913 -8.428 -1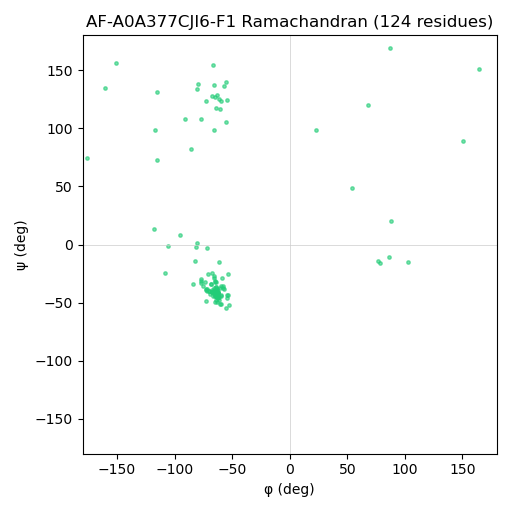5.304 1.00 67.81 76 ILE A C 1
ATOM 546 O O . ILE A 1 76 ? -4.534 -8.919 -14.364 1.00 67.81 76 ILE A O 1
ATOM 550 N N . ALA A 1 77 ? -2.766 -7.767 -15.138 1.00 64.75 77 ALA A N 1
ATOM 551 C CA . ALA A 1 77 ? -2.188 -7.460 -13.842 1.00 64.75 77 ALA A CA 1
ATOM 552 C C . ALA A 1 77 ? -3.211 -6.696 -12.998 1.00 64.75 77 ALA A C 1
ATOM 554 O O . ALA A 1 77 ? -3.593 -7.199 -11.950 1.00 64.75 77 ALA A O 1
ATOM 555 N N . GLY A 1 78 ? -3.765 -5.582 -13.489 1.00 63.81 78 GLY A N 1
ATOM 556 C CA . GLY A 1 78 ? -4.808 -4.819 -12.795 1.00 63.81 78 GLY A CA 1
ATOM 557 C C . GLY A 1 78 ? -6.064 -5.633 -12.448 1.00 63.81 78 GLY A C 1
ATOM 558 O O . GLY A 1 78 ? -6.617 -5.482 -11.358 1.00 63.81 78 GLY A O 1
ATOM 559 N N . LEU A 1 79 ? -6.494 -6.539 -13.330 1.00 75.81 79 LEU A N 1
ATOM 560 C CA . LEU A 1 79 ? -7.664 -7.394 -13.112 1.00 75.81 79 LEU A CA 1
ATOM 561 C C . LEU A 1 79 ? -7.410 -8.479 -12.052 1.00 75.81 79 LEU A C 1
ATOM 563 O O . LEU A 1 79 ? -8.265 -8.717 -11.199 1.00 75.81 79 LEU A O 1
ATOM 567 N N . VAL A 1 80 ? -6.222 -9.089 -12.050 1.00 71.25 80 VAL A N 1
ATOM 568 C CA . VAL A 1 80 ? -5.773 -10.020 -11.000 1.00 71.25 80 VAL A CA 1
ATOM 569 C C . VAL A 1 80 ? -5.605 -9.283 -9.671 1.00 71.25 80 VAL A C 1
ATOM 571 O O . VAL A 1 80 ? -6.051 -9.782 -8.640 1.00 71.25 80 VAL A O 1
ATOM 574 N N . LEU A 1 81 ? -5.047 -8.069 -9.700 1.00 68.88 81 LEU A N 1
ATOM 575 C CA . LEU A 1 81 ? -4.931 -7.157 -8.559 1.00 68.88 81 LEU A CA 1
ATOM 576 C C . LEU A 1 81 ? -6.296 -6.942 -7.899 1.00 68.88 81 LEU A C 1
ATOM 578 O O . LEU A 1 81 ? -6.453 -7.145 -6.697 1.00 68.88 81 LEU A O 1
ATOM 582 N N . LEU A 1 82 ? -7.295 -6.578 -8.708 1.00 68.50 82 LEU A N 1
ATOM 583 C CA . LEU A 1 82 ? -8.673 -6.381 -8.272 1.00 68.50 82 LEU A CA 1
ATOM 584 C C . LEU A 1 82 ? -9.294 -7.670 -7.738 1.00 68.50 82 LEU A C 1
ATOM 586 O O . LEU A 1 82 ? -9.934 -7.636 -6.690 1.00 68.50 82 LEU A O 1
ATOM 590 N N . ALA A 1 83 ? -9.100 -8.802 -8.414 1.00 71.50 83 ALA A N 1
ATOM 591 C CA . ALA A 1 83 ? -9.641 -10.084 -7.976 1.00 71.50 83 ALA A CA 1
ATOM 592 C C . ALA A 1 83 ? -9.087 -10.492 -6.602 1.00 71.50 83 ALA A C 1
ATOM 594 O O . ALA A 1 83 ? -9.864 -10.821 -5.703 1.00 71.50 83 ALA A O 1
ATOM 595 N N . VAL A 1 84 ? -7.765 -10.400 -6.416 1.00 67.94 84 VAL A N 1
ATOM 596 C CA . VAL A 1 84 ? -7.083 -10.689 -5.146 1.00 67.94 84 VAL A CA 1
ATOM 597 C C . VAL A 1 84 ? -7.521 -9.702 -4.069 1.00 67.94 84 VAL A C 1
ATOM 599 O O . VAL A 1 84 ? -7.928 -10.128 -2.994 1.00 67.94 84 VAL A O 1
ATOM 602 N N . LEU A 1 85 ? -7.527 -8.398 -4.354 1.00 67.19 85 LEU A N 1
ATOM 603 C CA . LEU A 1 85 ? -7.922 -7.361 -3.399 1.00 67.19 85 LEU A CA 1
ATOM 604 C C . LEU A 1 85 ? -9.390 -7.487 -2.969 1.00 67.19 85 LEU A C 1
ATOM 606 O O . LEU A 1 85 ? -9.705 -7.274 -1.802 1.00 67.19 85 LEU A O 1
ATOM 610 N N . VAL A 1 86 ? -10.300 -7.841 -3.878 1.00 68.75 86 VAL A N 1
ATOM 611 C CA . VAL A 1 86 ? -11.720 -8.052 -3.556 1.00 68.75 86 VAL A CA 1
ATOM 612 C C . VAL A 1 86 ? -11.906 -9.313 -2.716 1.00 68.75 86 VAL A C 1
ATOM 614 O O . VAL A 1 86 ? -12.693 -9.294 -1.767 1.00 68.75 86 VAL A O 1
ATOM 617 N N . PHE A 1 87 ? -11.181 -10.392 -3.017 1.00 69.94 87 PHE A N 1
ATOM 618 C CA . PHE A 1 87 ? -11.203 -11.609 -2.203 1.00 69.94 87 PHE A CA 1
ATOM 619 C C . PHE A 1 87 ? -10.629 -11.368 -0.802 1.00 69.94 87 PHE A C 1
ATOM 621 O O . PHE A 1 87 ? -11.278 -11.689 0.195 1.00 69.94 87 PHE A O 1
ATOM 628 N N . ASP A 1 88 ? -9.456 -10.742 -0.721 1.00 67.81 88 ASP A N 1
ATOM 629 C CA . ASP A 1 88 ? -8.754 -10.446 0.529 1.00 67.81 88 ASP A CA 1
ATOM 630 C C . ASP A 1 88 ? -9.518 -9.399 1.355 1.00 67.81 88 ASP A C 1
ATOM 632 O O . ASP A 1 88 ? -9.723 -9.551 2.557 1.00 67.81 88 ASP A O 1
ATOM 636 N N . GLY A 1 89 ? -10.065 -8.375 0.697 1.00 65.00 89 GLY A N 1
ATOM 637 C CA . GLY A 1 89 ? -10.922 -7.358 1.298 1.00 65.00 89 GLY A CA 1
ATOM 638 C C . GLY A 1 89 ? -12.232 -7.934 1.835 1.00 65.00 89 GLY A C 1
ATOM 639 O O . GLY A 1 89 ? -12.638 -7.591 2.946 1.00 65.00 89 GLY A O 1
ATOM 640 N N . ARG A 1 90 ? -12.879 -8.865 1.116 1.00 62.66 90 ARG A N 1
ATOM 641 C CA . ARG A 1 90 ? -14.048 -9.598 1.636 1.00 62.66 90 ARG A CA 1
ATOM 642 C C . ARG A 1 90 ? -13.688 -10.438 2.857 1.00 62.66 90 ARG A C 1
ATOM 644 O O . ARG A 1 90 ? -14.455 -10.443 3.820 1.00 62.66 90 ARG A O 1
ATOM 651 N N . LEU A 1 91 ? -12.526 -11.089 2.847 1.00 61.06 91 LEU A N 1
ATOM 652 C CA . LEU A 1 91 ? -12.032 -11.898 3.961 1.00 61.06 91 LEU A CA 1
ATOM 653 C C . LEU A 1 91 ? -11.715 -11.037 5.198 1.00 61.06 91 LEU A C 1
ATOM 655 O O . LEU A 1 91 ? -12.143 -11.352 6.309 1.00 61.06 91 LEU A O 1
ATOM 659 N N . ARG A 1 92 ? -11.054 -9.891 5.008 1.00 59.28 92 ARG A N 1
ATOM 660 C CA . ARG A 1 92 ? -10.754 -8.917 6.069 1.00 59.28 92 ARG A CA 1
ATOM 661 C C . ARG A 1 92 ? -12.001 -8.240 6.610 1.00 59.28 92 ARG A C 1
ATOM 663 O O . ARG A 1 92 ? -12.126 -8.086 7.818 1.00 59.28 92 ARG A O 1
ATOM 670 N N . CYS A 1 93 ? -12.954 -7.879 5.754 1.00 56.78 93 CYS A N 1
ATOM 671 C CA . CYS A 1 93 ? -14.214 -7.280 6.189 1.00 56.78 93 CYS A CA 1
ATOM 672 C C . CYS A 1 93 ? -15.085 -8.299 6.947 1.00 56.78 93 CYS A C 1
ATOM 674 O O . CYS A 1 93 ? -15.753 -7.947 7.920 1.00 56.78 93 CYS A O 1
ATOM 676 N N . ALA A 1 94 ? -15.029 -9.581 6.565 1.00 57.22 94 ALA A N 1
ATOM 677 C CA . ALA A 1 94 ? -15.638 -10.664 7.331 1.00 57.22 94 ALA A CA 1
ATOM 678 C C . ALA A 1 94 ? -14.983 -10.834 8.718 1.00 57.22 94 ALA A C 1
ATOM 680 O O . ALA A 1 94 ? -15.700 -11.017 9.701 1.00 57.22 94 ALA A O 1
ATOM 681 N N . LEU A 1 95 ? -13.657 -10.687 8.823 1.00 53.78 95 LEU A N 1
ATOM 682 C CA . LEU A 1 95 ? -12.917 -10.729 10.093 1.00 53.78 95 LEU A CA 1
ATOM 683 C C . LEU A 1 95 ? -13.135 -9.475 10.968 1.00 53.78 95 LEU A C 1
ATOM 685 O O . LEU A 1 95 ? -13.318 -9.586 12.183 1.00 53.78 95 LEU A O 1
ATOM 689 N N . GLU A 1 96 ? -13.197 -8.278 10.378 1.00 56.62 96 GLU A N 1
ATOM 690 C CA . GLU A 1 96 ? -13.401 -7.012 11.102 1.00 56.62 96 GLU A CA 1
ATOM 691 C C . GLU A 1 96 ? -14.792 -6.883 11.737 1.00 56.62 96 GLU A C 1
ATOM 693 O O . GLU A 1 96 ? -14.949 -6.181 12.743 1.00 56.62 96 GLU A O 1
ATOM 698 N N . ARG A 1 97 ? -15.804 -7.583 11.205 1.00 48.66 97 ARG A N 1
ATOM 699 C CA . ARG A 1 97 ? -17.153 -7.634 11.800 1.00 48.66 97 ARG A CA 1
ATOM 700 C C . ARG A 1 97 ? -17.138 -8.172 13.236 1.00 48.66 97 ARG A C 1
ATOM 702 O O . ARG A 1 97 ? -17.963 -7.739 14.041 1.00 48.66 97 ARG A O 1
ATOM 709 N N . ASN A 1 98 ? -16.174 -9.028 13.588 1.00 51.44 98 ASN A N 1
ATOM 710 C CA . ASN A 1 98 ? -16.039 -9.569 14.944 1.00 51.44 98 ASN A CA 1
ATOM 711 C C . ASN A 1 98 ? -15.272 -8.633 15.895 1.00 51.44 98 ASN A C 1
ATOM 713 O O . ASN A 1 98 ? -15.629 -8.522 17.068 1.00 51.44 98 ASN A O 1
ATOM 717 N N . LEU A 1 99 ? -14.274 -7.894 15.401 1.00 54.91 99 LEU A N 1
ATOM 718 C CA . LEU A 1 99 ? -13.455 -6.983 16.216 1.00 54.91 99 LEU A CA 1
ATOM 719 C C . LEU A 1 99 ? -14.165 -5.660 16.548 1.00 54.91 99 LEU A C 1
ATOM 721 O O . LEU A 1 99 ? -13.947 -5.091 17.620 1.00 54.91 99 LEU A O 1
ATOM 725 N N . ARG A 1 100 ? -15.067 -5.177 15.679 1.00 53.25 100 ARG A N 1
ATOM 726 C CA . ARG A 1 100 ? -15.863 -3.964 15.956 1.00 53.25 100 ARG A CA 1
ATOM 727 C C . ARG A 1 100 ? -16.788 -4.148 17.159 1.00 53.25 100 ARG A C 1
ATOM 729 O O . ARG A 1 100 ? -16.893 -3.235 17.971 1.00 53.25 100 ARG A O 1
ATOM 736 N N . ARG A 1 101 ? -17.360 -5.343 17.354 1.00 52.81 101 ARG A N 1
ATOM 737 C CA . ARG A 1 101 ? -18.179 -5.661 18.541 1.00 52.81 101 ARG A CA 1
ATOM 738 C C . ARG A 1 101 ? -17.408 -5.480 19.855 1.00 52.81 101 ARG A C 1
ATOM 740 O O . ARG A 1 101 ? -17.973 -4.989 20.826 1.00 52.81 101 ARG A O 1
ATOM 747 N N . GLN A 1 102 ? -16.111 -5.792 19.873 1.00 54.66 102 GLN A N 1
ATOM 748 C CA . GLN A 1 102 ? -15.276 -5.659 21.072 1.00 54.66 102 GLN A CA 1
ATOM 749 C C . GLN A 1 102 ? -14.907 -4.204 21.388 1.00 54.66 102 GLN A C 1
ATOM 751 O O . GLN A 1 102 ? -14.860 -3.819 22.555 1.00 54.66 102 GLN A O 1
ATOM 756 N N . LYS A 1 103 ? -14.685 -3.368 20.363 1.00 52.00 103 LYS A N 1
ATOM 757 C CA . LYS A 1 103 ? -14.382 -1.944 20.575 1.00 52.00 103 LYS A CA 1
ATOM 758 C C . LYS A 1 103 ? -15.584 -1.166 21.120 1.00 52.00 103 LYS A C 1
ATOM 760 O O . LYS A 1 103 ? -15.379 -0.303 21.962 1.00 52.00 103 LYS A O 1
ATOM 765 N N . TYR A 1 104 ? -16.816 -1.508 20.734 1.00 51.81 104 TYR A N 1
ATOM 766 C CA . TYR A 1 104 ? -18.018 -0.893 21.320 1.00 51.81 104 TYR A CA 1
ATOM 767 C C . TYR A 1 104 ? -18.315 -1.377 22.749 1.00 51.81 104 TYR A C 1
ATOM 769 O O . TYR A 1 104 ? -18.767 -0.584 23.570 1.00 51.81 104 TYR A O 1
ATOM 777 N N . ALA A 1 105 ? -17.988 -2.629 23.090 1.00 55.34 105 ALA A N 1
ATOM 778 C CA . ALA A 1 105 ? -18.176 -3.154 24.447 1.00 55.34 105 ALA A CA 1
ATOM 779 C C . ALA A 1 105 ? -17.280 -2.468 25.500 1.00 55.34 105 ALA A C 1
ATOM 781 O O . ALA A 1 105 ? -17.650 -2.388 26.666 1.00 55.34 105 ALA A O 1
ATOM 782 N N . ARG A 1 106 ? -16.114 -1.936 25.101 1.00 55.94 106 ARG A N 1
ATOM 783 C CA . ARG A 1 106 ? -15.150 -1.312 26.026 1.00 55.94 106 ARG A CA 1
ATOM 784 C C . ARG A 1 106 ? -15.468 0.150 26.385 1.00 55.94 106 ARG A C 1
ATOM 786 O O . ARG A 1 106 ? -14.890 0.660 27.336 1.00 55.94 106 ARG A O 1
ATOM 793 N N . PHE A 1 107 ? -16.368 0.814 25.652 1.00 53.16 107 PHE A N 1
ATOM 794 C CA . PHE A 1 107 ? -16.770 2.212 25.900 1.00 53.16 107 PHE A CA 1
ATOM 795 C C . PHE A 1 107 ? -18.162 2.360 26.529 1.00 53.16 107 PHE A C 1
ATOM 797 O O . PHE A 1 107 ? -18.581 3.475 26.828 1.00 53.16 107 PHE A O 1
ATOM 804 N N . MET A 1 108 ? -18.870 1.256 26.772 1.00 52.88 108 MET A N 1
ATOM 805 C CA . MET A 1 108 ? -20.095 1.268 27.566 1.00 52.88 108 MET A CA 1
ATOM 806 C C . MET A 1 108 ? -19.749 1.146 29.052 1.00 52.88 108 MET A C 1
ATOM 808 O O . MET A 1 108 ? -19.838 0.071 29.639 1.00 52.88 108 MET A O 1
ATOM 812 N N . THR A 1 109 ? -19.391 2.257 29.695 1.00 62.38 109 THR A N 1
ATOM 813 C CA . THR A 1 109 ? -19.881 2.449 31.062 1.00 62.38 109 THR A CA 1
ATOM 814 C C . THR A 1 109 ? -21.402 2.581 30.959 1.00 62.38 109 THR A C 1
ATOM 816 O O . THR A 1 109 ? -21.880 3.365 30.133 1.00 62.38 109 THR A O 1
ATOM 819 N N . PRO A 1 110 ? -22.196 1.799 31.714 1.00 65.00 110 PRO A N 1
ATOM 820 C CA . PRO A 1 110 ? -23.639 1.990 31.710 1.00 65.00 110 PRO A CA 1
ATOM 821 C C . PRO A 1 110 ? -23.934 3.444 32.120 1.00 65.00 110 PRO A C 1
ATOM 823 O O . PRO A 1 110 ? -23.287 3.945 33.046 1.00 65.00 110 PRO A O 1
ATOM 826 N N . PRO A 1 111 ? -24.856 4.153 31.442 1.00 67.31 111 PRO A N 1
ATOM 827 C CA . PRO A 1 111 ? -25.277 5.470 31.901 1.00 67.31 111 PRO A CA 1
ATOM 828 C C . PRO A 1 111 ? -25.766 5.344 33.353 1.00 67.31 111 PRO A C 1
ATOM 830 O O . PRO A 1 111 ? -26.418 4.344 33.679 1.00 67.31 111 PRO A O 1
ATOM 833 N N . PRO A 1 112 ? -25.448 6.301 34.246 1.00 65.81 112 PRO A N 1
ATOM 834 C CA . PRO A 1 112 ? -25.922 6.250 35.620 1.00 65.81 112 PRO A CA 1
ATOM 835 C C . PRO A 1 112 ? -27.444 6.120 35.601 1.00 65.81 112 PRO A C 1
ATOM 837 O O . PRO A 1 112 ? -28.137 6.908 34.956 1.00 65.81 112 PRO A O 1
ATOM 840 N N . SER A 1 113 ? -27.947 5.077 36.266 1.00 64.62 113 SER A N 1
ATOM 841 C CA . SER A 1 113 ? -29.370 4.784 36.365 1.00 64.62 113 SER A CA 1
ATOM 842 C C . SER A 1 113 ? -30.082 6.010 36.929 1.00 64.62 113 SER A C 1
ATOM 844 O O . SER A 1 113 ? -29.974 6.303 38.125 1.00 64.62 113 SER A O 1
ATOM 846 N N . VAL A 1 114 ? -30.790 6.737 36.069 1.00 61.31 114 VAL A N 1
ATOM 847 C CA . VAL A 1 114 ? -31.664 7.829 36.484 1.00 61.31 114 VAL A CA 1
ATOM 848 C C . VAL A 1 114 ? -32.789 7.190 37.291 1.00 61.31 114 VAL A C 1
ATOM 850 O O . VAL A 1 114 ? -33.731 6.629 36.736 1.00 61.31 114 VAL A O 1
ATOM 853 N N . LYS A 1 115 ? -32.668 7.226 38.623 1.00 64.50 115 LYS A N 1
ATOM 854 C CA . LYS A 1 115 ? -33.814 7.007 39.506 1.00 64.50 115 LYS A CA 1
ATOM 855 C C . LYS A 1 115 ? -34.811 8.123 39.190 1.00 64.50 115 LYS A C 1
ATOM 857 O O . LYS A 1 115 ? -34.406 9.286 39.235 1.00 64.50 115 LYS A O 1
ATOM 862 N N . PRO A 1 116 ? -36.074 7.816 38.858 1.00 56.88 116 PRO A N 1
ATOM 863 C CA . PRO A 1 116 ? -37.056 8.858 38.620 1.00 56.88 116 PRO A CA 1
ATOM 864 C C . PRO A 1 116 ? -37.200 9.689 39.898 1.00 56.88 116 PRO A C 1
ATOM 866 O O . PRO A 1 116 ? -37.569 9.181 40.959 1.00 56.88 116 PRO A O 1
ATOM 869 N N . ALA A 1 117 ? -36.841 10.967 39.795 1.00 59.28 117 ALA A N 1
ATOM 870 C CA . ALA A 1 117 ? -37.069 11.951 40.832 1.00 59.28 117 ALA A CA 1
ATOM 871 C C . ALA A 1 117 ? -38.583 12.128 41.015 1.00 59.28 117 ALA A C 1
ATOM 873 O O . ALA A 1 117 ? -39.290 12.500 40.083 1.00 59.28 117 ALA A O 1
ATOM 874 N N . SER A 1 118 ? -39.047 11.798 42.222 1.00 56.84 118 SER A N 1
ATOM 875 C CA . SER A 1 118 ? -40.233 12.327 42.905 1.00 56.84 118 SER A CA 1
ATOM 876 C C . SER A 1 118 ? -41.333 12.944 42.024 1.00 56.84 118 SER A C 1
ATOM 878 O O . SER A 1 118 ? -41.307 14.141 41.734 1.00 56.84 118 SER A O 1
ATOM 880 N N . SER A 1 119 ? -42.380 12.167 41.738 1.00 52.69 119 SER A N 1
ATOM 881 C CA . SER A 1 119 ? -43.710 12.735 41.501 1.00 52.69 119 SER A CA 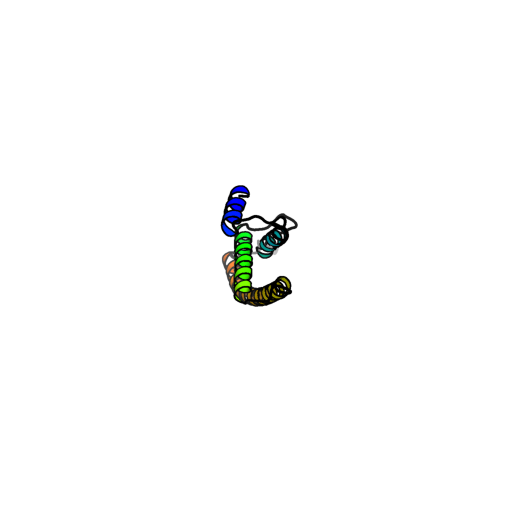1
ATOM 882 C C . SER A 1 119 ? -44.444 12.773 42.836 1.00 52.69 119 SER A C 1
ATOM 884 O O . SER A 1 119 ? -44.764 11.740 43.426 1.00 52.69 119 SER A O 1
ATOM 886 N N . GLY A 1 120 ? -44.610 13.981 43.368 1.00 54.09 120 GLY A N 1
ATOM 887 C CA . GLY A 1 120 ? -45.329 14.219 44.604 1.00 54.09 120 GLY A CA 1
ATOM 888 C C . GLY A 1 120 ? -46.818 13.927 44.449 1.00 54.09 120 GLY A C 1
ATOM 889 O O . GLY A 1 120 ? -47.491 14.529 43.620 1.00 54.09 120 GLY A O 1
ATOM 890 N N . LYS A 1 121 ? -47.354 13.099 45.347 1.00 52.84 121 LYS A N 1
ATOM 891 C CA . LYS A 1 121 ? -48.749 13.195 45.785 1.00 52.84 121 LYS A CA 1
ATOM 892 C C . LYS A 1 121 ? -48.763 13.545 47.272 1.00 52.84 121 LYS A C 1
ATOM 894 O O . LYS A 1 121 ? -49.030 12.733 48.144 1.00 52.84 121 LYS A O 1
ATOM 899 N N . LYS A 1 122 ? -48.408 14.801 47.549 1.00 55.72 122 LYS A N 1
ATOM 900 C CA . LYS A 1 122 ? -48.859 15.533 48.736 1.00 55.72 122 LYS A CA 1
ATOM 901 C C . LYS A 1 122 ? -50.299 15.936 48.411 1.00 55.72 122 LYS A C 1
ATOM 903 O O . LYS A 1 122 ? -50.453 16.767 47.520 1.00 55.72 122 LYS A O 1
ATOM 908 N N . ARG A 1 123 ? -51.301 15.317 49.049 1.00 58.28 123 ARG A N 1
ATOM 909 C CA . ARG A 1 123 ? -52.715 15.752 49.216 1.00 58.28 123 ARG A CA 1
ATOM 910 C C . ARG A 1 123 ? -53.620 14.523 49.333 1.00 58.28 123 ARG A C 1
ATOM 912 O O . ARG A 1 123 ? -54.100 14.025 48.328 1.00 58.28 123 ARG A O 1
ATOM 919 N N . GLU A 1 124 ? -53.795 14.076 50.567 1.00 55.12 124 GLU A N 1
ATOM 920 C CA . GLU A 1 124 ? -54.895 13.269 51.123 1.00 55.12 124 GLU A CA 1
ATOM 921 C C . GLU A 1 124 ? -54.517 13.188 52.617 1.00 55.12 124 GLU A C 1
ATOM 923 O O . GLU A 1 124 ? -53.650 12.410 52.989 1.00 55.12 124 GLU A O 1
ATOM 928 N N . ALA A 1 125 ? -54.681 14.259 53.397 1.00 49.69 125 ALA A N 1
ATOM 929 C CA . ALA A 1 125 ? -55.926 14.856 53.887 1.00 49.69 125 ALA A CA 1
ATOM 930 C C . ALA A 1 125 ? -56.638 13.947 54.899 1.00 49.69 125 ALA A C 1
ATOM 932 O O . ALA A 1 125 ? -57.071 12.863 54.526 1.00 49.69 125 ALA A O 1
ATOM 933 N N . ALA A 1 126 ? -56.800 14.522 56.098 1.00 46.94 126 ALA A N 1
ATOM 934 C CA . ALA A 1 126 ? -57.706 14.165 57.190 1.00 46.94 126 ALA A CA 1
ATOM 935 C C . ALA A 1 126 ? -57.354 12.927 58.027 1.00 46.94 126 ALA A C 1
ATOM 937 O O . ALA A 1 126 ? -57.399 11.795 57.508 1.00 46.94 126 ALA A O 1
#